Protein AF-A0A9P3LZ74-F1 (afdb_monomer_lite)

InterPro domains:
  IPR022214 Mitotic-spindle organizing protein 1 [PF12554] (23-69)
  IPR022214 Mitotic-spindle organizing protein 1 [PTHR28520] (12-75)

Secondary structure (DSSP, 8-state):
--HHHHHHHHHHHHHHHHHHHHHHHHHHHHHHHHHTT----HHHHHHHHHHHHTT--HHHHHHHHHHHHHHHHHHHH--

Foldseek 3Di:
DVVVVVVVVVVVVVVVVVVVVVVVVLVVVQVVCVVVVVVDDSVRVVVLVVCVVVVDDNVVVSVVVVVVVVVVVVVVVVD

Organism: NCBI:txid205924

pLDDT: mean 92.18, std 10.38, range [53.94, 98.5]

Sequence (79 aa):
MQDTARDSHQRKQQQQQQQQEARQAMDILTEMSSLLNTGLDRETLAVCVSLCESGVNPEALAAVIKELRRESSSTRTNA

Structure (mmCIF, N/CA/C/O backbone):
data_AF-A0A9P3LZ74-F1
#
_entry.id   AF-A0A9P3LZ74-F1
#
loop_
_atom_site.group_PDB
_atom_site.id
_atom_site.type_symbol
_atom_site.label_atom_id
_atom_site.label_alt_id
_atom_site.label_comp_id
_atom_site.label_asym_id
_atom_site.label_entity_id
_atom_site.label_seq_id
_atom_site.pdbx_PDB_ins_code
_atom_site.Cartn_x
_atom_site.Cartn_y
_atom_site.Cartn_z
_atom_site.occupancy
_atom_site.B_iso_or_equiv
_atom_site.auth_seq_id
_ato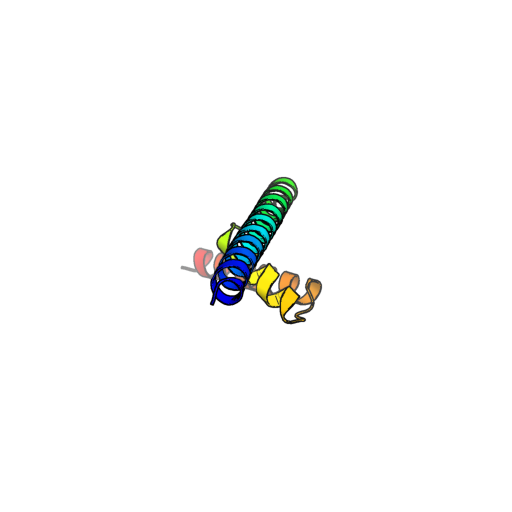m_site.auth_comp_id
_atom_site.auth_asym_id
_atom_site.auth_atom_id
_atom_site.pdbx_PDB_model_num
ATOM 1 N N . MET A 1 1 ? 26.150 -22.346 -27.555 1.00 61.72 1 MET A N 1
ATOM 2 C CA . MET A 1 1 ? 26.600 -22.065 -26.167 1.00 61.72 1 MET A CA 1
ATOM 3 C C . MET A 1 1 ? 26.622 -20.570 -25.823 1.00 61.72 1 MET A C 1
ATOM 5 O O . MET A 1 1 ? 26.530 -20.263 -24.645 1.00 61.72 1 MET A O 1
ATOM 9 N N . GLN A 1 2 ? 26.708 -19.638 -26.787 1.00 60.75 2 GLN A N 1
ATOM 10 C CA . GLN A 1 2 ? 26.693 -18.190 -26.495 1.00 60.75 2 GLN A CA 1
ATOM 11 C C . GLN A 1 2 ? 25.282 -17.620 -26.210 1.00 60.75 2 GLN A C 1
ATOM 13 O O . GLN A 1 2 ? 25.170 -16.631 -25.487 1.00 60.75 2 GLN A O 1
ATOM 18 N N . ASP A 1 3 ? 24.210 -18.267 -26.683 1.00 66.56 3 ASP A N 1
ATOM 19 C CA . ASP A 1 3 ? 22.833 -17.755 -26.540 1.00 66.56 3 ASP A CA 1
ATOM 20 C C . ASP A 1 3 ? 22.256 -17.892 -25.117 1.00 66.56 3 ASP A C 1
ATOM 22 O O . ASP A 1 3 ? 21.627 -16.971 -24.605 1.00 66.56 3 ASP A O 1
ATOM 26 N N . THR A 1 4 ? 22.571 -18.972 -24.395 1.00 73.56 4 THR A N 1
ATOM 27 C CA . THR A 1 4 ? 22.053 -19.219 -23.031 1.00 73.56 4 THR A CA 1
ATOM 28 C C . THR A 1 4 ? 22.557 -18.193 -22.000 1.00 73.56 4 THR A C 1
ATOM 30 O O . THR A 1 4 ? 21.874 -17.857 -21.028 1.00 73.56 4 THR A O 1
ATOM 33 N N . ALA A 1 5 ? 23.767 -17.664 -22.208 1.00 74.81 5 ALA A N 1
ATOM 34 C CA . ALA A 1 5 ? 24.355 -16.642 -21.344 1.00 74.81 5 ALA A CA 1
ATOM 35 C C . ALA A 1 5 ? 23.699 -15.262 -21.542 1.00 74.81 5 ALA A C 1
ATOM 37 O O . ALA A 1 5 ? 23.550 -14.517 -20.575 1.00 74.81 5 ALA A O 1
ATOM 38 N N . ARG A 1 6 ? 23.261 -14.933 -22.767 1.00 78.31 6 ARG A N 1
ATOM 39 C CA . ARG A 1 6 ? 22.530 -13.688 -23.0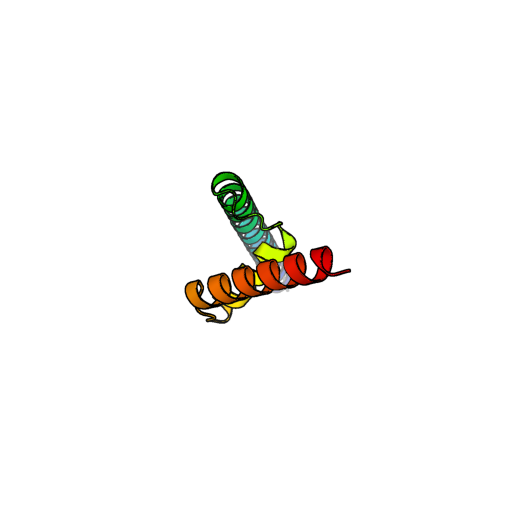56 1.00 78.31 6 ARG A CA 1
ATOM 40 C C . ARG A 1 6 ? 21.117 -13.719 -22.479 1.00 78.31 6 ARG A C 1
ATOM 42 O O . ARG A 1 6 ? 20.728 -12.768 -21.805 1.00 78.31 6 ARG A O 1
ATOM 49 N N . ASP A 1 7 ? 20.411 -14.837 -22.627 1.00 80.88 7 ASP A N 1
ATOM 50 C CA . ASP A 1 7 ? 19.049 -14.998 -22.101 1.00 80.88 7 ASP A CA 1
ATOM 51 C C . ASP A 1 7 ? 18.987 -14.874 -20.573 1.00 80.88 7 ASP A C 1
ATOM 53 O O . ASP A 1 7 ? 18.083 -14.245 -20.018 1.00 80.88 7 ASP A O 1
ATOM 57 N N . SER A 1 8 ? 19.969 -15.439 -19.865 1.00 84.31 8 SER A N 1
ATOM 58 C CA . SER A 1 8 ? 20.038 -15.330 -18.403 1.00 84.31 8 SER A CA 1
ATOM 59 C C . SER A 1 8 ? 20.340 -13.904 -17.925 1.00 84.31 8 SER A C 1
ATOM 61 O O . SER A 1 8 ? 19.780 -13.471 -16.916 1.00 84.31 8 SER A O 1
ATOM 63 N N . HIS A 1 9 ? 21.167 -13.148 -18.654 1.00 86.69 9 HIS A N 1
ATOM 64 C CA . HIS A 1 9 ? 21.440 -11.739 -18.354 1.00 86.69 9 HIS A CA 1
ATOM 65 C C . HIS A 1 9 ? 20.212 -10.856 -18.608 1.00 86.69 9 HIS A C 1
ATOM 67 O O . HIS A 1 9 ? 19.860 -10.036 -17.761 1.00 86.69 9 HIS A O 1
ATOM 73 N N . GLN A 1 10 ? 19.519 -11.084 -19.727 1.00 89.31 10 GLN A N 1
ATOM 74 C CA . GLN A 1 10 ? 18.289 -10.380 -20.089 1.00 89.31 10 GLN A CA 1
ATOM 75 C C . GLN A 1 10 ? 17.192 -10.588 -19.031 1.00 89.31 10 GLN A C 1
ATOM 77 O O . GLN A 1 10 ? 16.570 -9.625 -18.586 1.00 89.31 10 GLN A O 1
ATOM 82 N N . ARG A 1 11 ? 16.991 -11.831 -18.568 1.00 89.50 11 ARG A N 1
ATOM 83 C CA . ARG A 1 11 ? 16.006 -12.154 -17.519 1.00 89.50 11 ARG A CA 1
ATOM 84 C C . ARG A 1 11 ? 16.336 -11.495 -16.184 1.00 89.50 11 ARG A C 1
ATOM 86 O O . ARG A 1 11 ? 15.439 -10.976 -15.527 1.00 89.50 11 ARG A O 1
ATOM 93 N N . LYS A 1 12 ? 17.615 -11.480 -15.789 1.00 91.31 12 LYS A N 1
ATOM 94 C CA . LYS A 1 12 ? 18.054 -10.785 -14.568 1.00 91.31 12 LYS A CA 1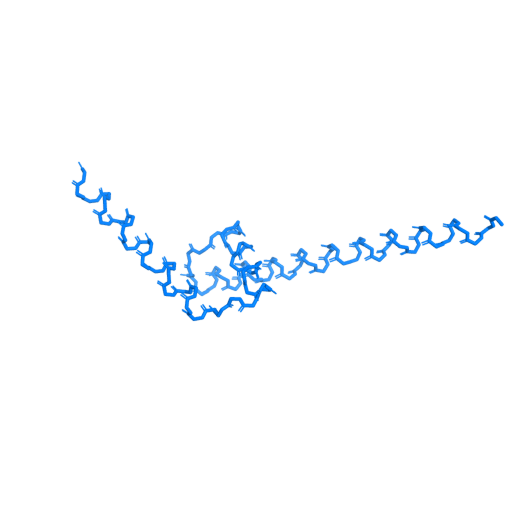
ATOM 95 C C . LYS A 1 12 ? 17.798 -9.282 -14.652 1.00 91.31 12 LYS A C 1
ATOM 97 O O . LYS A 1 12 ? 17.296 -8.715 -13.689 1.00 91.31 12 LYS A O 1
ATOM 102 N N . GLN A 1 13 ? 18.096 -8.657 -15.793 1.00 91.81 13 GLN A N 1
ATOM 103 C CA . GLN A 1 13 ? 17.821 -7.233 -16.005 1.00 91.81 13 GLN A CA 1
ATOM 104 C C . GLN A 1 13 ? 16.317 -6.931 -15.954 1.00 91.81 13 GLN A C 1
ATOM 106 O O . GLN A 1 13 ? 15.913 -5.999 -15.266 1.00 91.81 13 GLN A O 1
ATOM 111 N N . GLN A 1 14 ? 15.475 -7.753 -16.590 1.00 93.56 14 GLN A N 1
ATOM 112 C CA . GLN A 1 14 ? 14.016 -7.595 -16.509 1.00 93.56 14 GLN A CA 1
ATOM 113 C C . GLN A 1 14 ? 13.488 -7.743 -15.080 1.00 93.56 14 GLN A C 1
ATOM 115 O O . GLN A 1 14 ? 12.672 -6.937 -14.644 1.00 93.56 14 GLN A O 1
ATOM 120 N N . GLN A 1 15 ? 13.969 -8.735 -14.328 1.00 94.88 15 GLN A N 1
ATOM 121 C CA . GLN A 1 15 ? 13.541 -8.936 -12.945 1.00 94.88 15 GLN A CA 1
ATOM 122 C C . GLN A 1 15 ? 13.956 -7.766 -12.043 1.00 94.88 15 GLN A C 1
ATOM 124 O O . GLN A 1 15 ? 13.184 -7.349 -11.184 1.00 94.88 15 GLN A O 1
ATOM 129 N N . GLN A 1 16 ? 15.153 -7.208 -12.249 1.00 95.81 16 GLN A N 1
ATOM 130 C CA . GLN A 1 16 ? 15.609 -6.015 -11.530 1.00 95.81 16 GLN A CA 1
ATOM 131 C C . GLN A 1 16 ? 14.747 -4.794 -11.855 1.00 95.81 16 GLN A C 1
ATOM 133 O O . GLN A 1 16 ? 14.354 -4.079 -10.936 1.00 95.81 16 GLN A O 1
ATOM 138 N N . GLN A 1 17 ? 14.411 -4.591 -13.130 1.00 97.00 17 GLN A N 1
ATOM 139 C CA . GLN A 1 17 ? 13.544 -3.497 -13.564 1.00 97.00 17 GLN A CA 1
ATOM 140 C C . GLN A 1 17 ? 12.149 -3.606 -12.930 1.00 97.00 17 GLN A C 1
ATOM 142 O O . GLN A 1 17 ? 11.685 -2.658 -12.304 1.00 97.00 17 GLN A O 1
ATOM 147 N N . GLN A 1 18 ? 11.527 -4.789 -12.981 1.00 96.25 18 GLN A N 1
ATOM 148 C CA . GLN A 1 18 ? 10.224 -5.033 -12.347 1.00 96.25 18 GLN A CA 1
ATOM 149 C C . GLN A 1 18 ? 10.259 -4.785 -10.832 1.00 96.25 18 GLN A C 1
ATOM 151 O O . GLN A 1 18 ? 9.340 -4.195 -10.269 1.00 96.25 18 GLN A O 1
ATOM 156 N N . GLN A 1 19 ? 11.332 -5.205 -10.153 1.00 96.44 19 GLN A N 1
ATOM 157 C CA . GLN A 1 19 ? 11.497 -4.945 -8.721 1.00 96.44 19 GLN A CA 1
ATOM 158 C C . GLN A 1 19 ? 11.649 -3.454 -8.408 1.00 96.44 19 GLN A C 1
ATOM 160 O O . GLN A 1 19 ? 11.165 -3.002 -7.371 1.00 96.44 19 GLN A O 1
ATOM 165 N N . GLN A 1 20 ? 12.333 -2.694 -9.265 1.00 97.69 20 GLN A N 1
ATOM 166 C CA . GLN A 1 20 ? 12.461 -1.246 -9.105 1.00 97.69 20 GLN A CA 1
ATOM 167 C C . GLN A 1 20 ? 11.118 -0.544 -9.305 1.00 97.69 20 GLN A C 1
ATOM 169 O O . GLN A 1 20 ? 10.739 0.272 -8.468 1.00 97.69 20 GLN A O 1
ATOM 174 N N . GLU A 1 21 ? 10.368 -0.915 -10.341 1.00 97.75 21 GLU A N 1
ATOM 175 C CA . GLU A 1 21 ? 9.038 -0.365 -10.620 1.00 97.75 21 GLU A CA 1
ATOM 176 C C . GLU A 1 21 ? 8.058 -0.641 -9.475 1.00 97.75 21 GLU A C 1
ATOM 178 O O . GLU A 1 21 ? 7.391 0.276 -9.001 1.00 97.75 21 GLU A O 1
ATOM 183 N N . ALA A 1 22 ? 8.033 -1.873 -8.957 1.00 96.06 22 ALA A N 1
ATOM 184 C CA . ALA A 1 22 ? 7.191 -2.232 -7.818 1.00 96.06 22 ALA A CA 1
ATOM 185 C C . ALA A 1 22 ? 7.548 -1.430 -6.553 1.00 96.06 22 ALA A C 1
ATOM 187 O O . ALA A 1 22 ? 6.663 -0.990 -5.818 1.00 96.06 22 ALA A O 1
ATOM 188 N N . ARG A 1 23 ? 8.846 -1.199 -6.298 1.00 96.94 23 ARG A N 1
ATOM 189 C CA . ARG A 1 23 ? 9.290 -0.356 -5.176 1.00 96.94 23 ARG A CA 1
ATOM 190 C C . ARG A 1 23 ? 8.840 1.087 -5.354 1.00 96.94 23 ARG A C 1
ATOM 192 O O . ARG A 1 23 ? 8.270 1.642 -4.424 1.00 96.94 23 ARG A O 1
ATOM 199 N N . GLN A 1 24 ? 9.036 1.652 -6.541 1.00 98.25 24 GLN A N 1
ATOM 200 C CA . GLN A 1 24 ? 8.641 3.025 -6.838 1.00 98.25 24 GLN A CA 1
ATOM 201 C C . GLN A 1 24 ? 7.125 3.217 -6.709 1.00 98.25 24 GLN A C 1
ATOM 203 O O . GLN A 1 24 ? 6.683 4.192 -6.106 1.00 98.25 24 GLN A O 1
ATOM 208 N N . ALA A 1 25 ? 6.329 2.274 -7.218 1.00 97.75 25 ALA A N 1
ATOM 209 C CA . ALA A 1 25 ? 4.880 2.291 -7.050 1.00 97.75 25 ALA A CA 1
ATOM 210 C C . ALA A 1 25 ? 4.494 2.283 -5.564 1.00 97.75 25 ALA A C 1
ATOM 212 O O . ALA A 1 25 ? 3.688 3.103 -5.128 1.00 97.75 25 ALA A O 1
ATOM 213 N N . MET A 1 26 ? 5.118 1.411 -4.768 1.00 98.25 26 MET A N 1
ATOM 214 C CA . MET A 1 26 ? 4.860 1.338 -3.331 1.00 98.25 26 MET A CA 1
ATOM 215 C C . MET A 1 26 ? 5.262 2.620 -2.586 1.00 98.25 26 MET A C 1
ATOM 217 O O . MET A 1 26 ? 4.575 3.035 -1.650 1.00 98.25 26 MET A O 1
ATOM 221 N N . ASP A 1 27 ? 6.352 3.265 -2.993 1.00 98.31 27 ASP A N 1
ATOM 222 C CA . ASP A 1 27 ? 6.817 4.509 -2.378 1.00 98.31 27 ASP A CA 1
ATOM 223 C C . ASP A 1 27 ? 5.856 5.671 -2.687 1.00 98.31 27 ASP A C 1
ATOM 225 O O . ASP A 1 27 ? 5.465 6.392 -1.769 1.00 98.31 27 ASP A O 1
ATOM 229 N N . ILE A 1 28 ? 5.363 5.771 -3.928 1.00 98.50 28 ILE A N 1
ATOM 230 C CA . ILE A 1 28 ? 4.311 6.729 -4.315 1.00 98.50 28 ILE A CA 1
ATOM 231 C C . ILE A 1 28 ? 3.028 6.482 -3.512 1.00 98.50 28 ILE A C 1
ATOM 233 O O . ILE A 1 28 ? 2.448 7.416 -2.961 1.00 98.50 28 ILE A O 1
ATOM 237 N N . LEU A 1 29 ? 2.582 5.226 -3.398 1.00 98.31 29 LEU A N 1
ATOM 238 C CA . LEU A 1 29 ? 1.387 4.888 -2.617 1.00 98.31 29 LEU A CA 1
ATOM 239 C C . LEU A 1 29 ? 1.552 5.249 -1.134 1.00 98.31 29 LEU A C 1
ATOM 241 O O . LEU A 1 29 ? 0.605 5.719 -0.500 1.00 98.31 29 LEU A O 1
ATOM 245 N N . THR A 1 30 ? 2.751 5.062 -0.581 1.00 98.31 30 THR A N 1
ATOM 246 C CA . THR A 1 30 ? 3.066 5.436 0.805 1.00 98.31 30 THR A CA 1
ATOM 247 C C . THR A 1 30 ? 3.007 6.953 0.995 1.00 98.31 30 THR A C 1
ATOM 249 O O . THR A 1 30 ? 2.430 7.425 1.976 1.00 98.31 30 THR A O 1
ATOM 252 N N . GLU A 1 31 ? 3.530 7.728 0.043 1.00 98.38 31 GLU A N 1
ATOM 253 C CA . GLU A 1 31 ? 3.430 9.190 0.051 1.00 98.38 31 GLU A CA 1
ATOM 254 C C . GLU A 1 31 ? 1.969 9.653 -0.044 1.00 98.38 31 GLU A C 1
ATOM 256 O O . GLU A 1 31 ? 1.517 10.441 0.788 1.00 98.38 31 GLU A O 1
ATOM 261 N N . MET A 1 32 ? 1.188 9.093 -0.973 1.00 98.44 32 MET A N 1
ATOM 262 C CA . MET A 1 32 ? -0.249 9.371 -1.088 1.00 98.44 32 MET A CA 1
ATOM 263 C C . MET A 1 32 ? -0.998 9.069 0.217 1.00 98.44 32 MET A C 1
ATOM 265 O O . MET A 1 32 ? -1.820 9.869 0.662 1.00 98.44 32 MET A O 1
ATOM 269 N N . SER A 1 33 ? -0.699 7.933 0.854 1.00 98.00 33 SER A N 1
ATOM 270 C CA . SER A 1 33 ? -1.278 7.537 2.142 1.00 98.00 33 SER A CA 1
ATOM 271 C C . SER A 1 33 ? -0.981 8.554 3.250 1.00 98.00 33 SER A C 1
ATOM 273 O O . SER A 1 33 ? -1.871 8.887 4.040 1.00 98.00 33 SER A O 1
ATOM 275 N N . SER A 1 34 ? 0.251 9.071 3.285 1.00 97.75 34 SER A N 1
ATOM 276 C CA . SER A 1 34 ? 0.676 10.099 4.237 1.00 97.75 34 SER A CA 1
ATOM 277 C C . SER A 1 34 ? -0.036 11.429 3.986 1.00 97.75 34 SER A C 1
ATOM 279 O O . SER A 1 34 ? -0.601 11.998 4.919 1.00 97.75 34 SER A O 1
ATOM 281 N N . LEU A 1 35 ? -0.097 11.879 2.728 1.00 98.44 35 LEU A N 1
ATOM 282 C CA . LEU A 1 35 ? -0.776 13.119 2.336 1.00 98.44 35 LEU A CA 1
ATOM 283 C C . LEU A 1 35 ? -2.274 13.093 2.662 1.00 98.44 35 LEU A C 1
ATOM 285 O O . LEU A 1 35 ? -2.832 14.090 3.114 1.00 98.44 35 LEU A O 1
ATOM 289 N N . LEU A 1 36 ? -2.922 11.944 2.468 1.00 98.06 36 LEU A N 1
ATOM 290 C CA . LEU A 1 36 ? -4.337 11.739 2.793 1.00 98.06 36 LEU A CA 1
ATOM 291 C C . LEU A 1 36 ? -4.578 11.396 4.268 1.00 98.06 36 LEU A C 1
ATOM 293 O O . LEU A 1 36 ? -5.724 11.192 4.669 1.00 98.06 36 LEU A O 1
ATOM 297 N N . ASN A 1 37 ? -3.515 11.318 5.071 1.00 96.88 37 ASN A N 1
ATOM 298 C CA . ASN A 1 37 ? -3.555 10.993 6.490 1.00 96.88 37 ASN A CA 1
ATOM 299 C C . ASN A 1 37 ? -4.389 9.732 6.800 1.00 96.88 37 ASN A C 1
ATOM 301 O O . ASN A 1 37 ? -5.178 9.699 7.745 1.00 96.88 37 ASN A O 1
ATOM 305 N N . THR A 1 38 ? -4.229 8.671 5.999 1.00 96.94 38 THR A N 1
ATOM 306 C CA . THR A 1 38 ? -4.989 7.418 6.195 1.00 96.94 38 THR A CA 1
ATOM 307 C C . THR A 1 38 ? -4.572 6.676 7.475 1.00 96.94 38 THR A C 1
ATOM 309 O O . THR A 1 38 ? -5.284 5.796 7.974 1.00 96.94 38 THR A O 1
ATOM 312 N N . GLY A 1 39 ? -3.396 7.019 8.011 1.00 95.31 39 GLY A N 1
ATOM 313 C CA . GLY A 1 39 ? -2.780 6.366 9.160 1.00 95.31 39 GLY A CA 1
ATOM 314 C C . GLY A 1 39 ? -2.326 4.935 8.871 1.00 95.31 39 GLY A C 1
ATOM 315 O O . GLY A 1 39 ? -2.253 4.139 9.801 1.00 95.31 39 GLY A O 1
ATOM 316 N N . LEU A 1 40 ? -2.127 4.555 7.605 1.00 96.81 40 LEU A N 1
ATOM 317 C CA . LEU A 1 40 ? -1.535 3.270 7.223 1.00 96.81 40 LEU A CA 1
ATOM 318 C C . LEU A 1 40 ? -0.017 3.425 7.104 1.00 96.81 40 LEU A C 1
ATOM 320 O O . LEU A 1 40 ? 0.458 4.274 6.347 1.00 96.81 40 LEU A O 1
ATOM 324 N N . ASP A 1 41 ? 0.728 2.596 7.832 1.00 96.00 41 ASP A N 1
ATOM 325 C CA . ASP A 1 41 ? 2.167 2.448 7.622 1.00 96.00 41 ASP A CA 1
ATOM 326 C C . ASP A 1 41 ? 2.465 1.639 6.347 1.00 96.00 41 ASP A C 1
ATOM 328 O O . ASP A 1 41 ? 1.576 1.058 5.717 1.00 96.00 41 ASP A O 1
ATOM 332 N N . ARG A 1 42 ? 3.740 1.624 5.944 1.00 96.62 42 ARG A N 1
ATOM 333 C CA . ARG A 1 42 ? 4.184 0.982 4.700 1.00 96.62 42 ARG A CA 1
ATOM 334 C C . ARG A 1 42 ? 3.869 -0.514 4.668 1.00 96.62 42 ARG A C 1
ATOM 336 O O . ARG A 1 42 ? 3.541 -1.039 3.608 1.00 96.62 42 ARG A O 1
ATOM 343 N N . GLU A 1 43 ? 3.976 -1.198 5.802 1.00 97.31 43 GLU A N 1
ATOM 344 C CA . GLU A 1 43 ? 3.716 -2.635 5.897 1.00 97.31 43 GLU A CA 1
ATOM 345 C C . GLU A 1 43 ? 2.221 -2.932 5.730 1.00 97.31 43 GLU A C 1
ATOM 347 O O . GLU A 1 43 ? 1.833 -3.720 4.868 1.00 97.31 43 GLU A O 1
ATOM 352 N N . THR A 1 44 ? 1.368 -2.220 6.465 1.00 96.56 44 THR A N 1
ATOM 353 C CA . THR A 1 44 ? -0.090 -2.358 6.387 1.00 96.56 44 THR A CA 1
ATOM 354 C C . THR A 1 44 ? -0.606 -1.993 4.998 1.00 96.56 44 THR A C 1
ATOM 356 O O . THR A 1 44 ? -1.472 -2.678 4.450 1.00 96.56 44 THR A O 1
ATOM 359 N N . LEU A 1 45 ? -0.066 -0.931 4.396 1.00 97.88 45 LEU A N 1
ATOM 360 C CA . LEU A 1 45 ? -0.423 -0.530 3.040 1.00 97.88 45 LEU A CA 1
ATOM 361 C C . LEU A 1 45 ? -0.035 -1.607 2.016 1.00 97.88 45 LEU A C 1
ATOM 363 O O . LEU A 1 45 ? -0.837 -1.907 1.136 1.00 97.88 45 LEU A O 1
ATOM 367 N N . ALA A 1 46 ? 1.135 -2.242 2.154 1.00 97.88 46 ALA A N 1
ATOM 368 C CA . ALA A 1 46 ? 1.558 -3.331 1.270 1.00 97.88 46 ALA A CA 1
ATOM 369 C C . ALA A 1 46 ? 0.628 -4.552 1.365 1.00 97.88 46 ALA A C 1
ATOM 371 O O . ALA A 1 46 ? 0.301 -5.168 0.346 1.00 97.88 46 ALA A O 1
ATOM 372 N N . VAL A 1 47 ? 0.139 -4.869 2.569 1.00 97.94 47 VAL A N 1
ATOM 373 C CA . VAL A 1 47 ? -0.894 -5.898 2.760 1.00 97.94 47 VAL A CA 1
ATOM 374 C C . VAL A 1 47 ? -2.190 -5.499 2.051 1.00 97.94 47 VAL A C 1
ATOM 376 O O . VAL A 1 47 ? -2.762 -6.314 1.331 1.00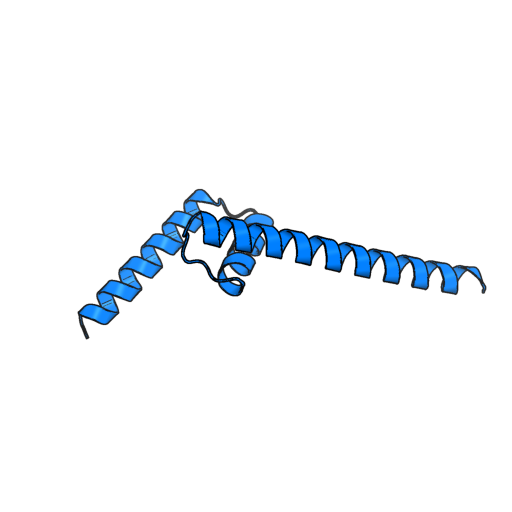 97.94 47 VAL A O 1
ATOM 379 N N . CYS A 1 48 ? -2.632 -4.245 2.186 1.00 98.06 48 CYS A N 1
ATOM 380 C CA . CYS A 1 48 ? -3.836 -3.762 1.504 1.00 98.06 48 CYS A CA 1
ATOM 381 C C . CYS A 1 48 ? -3.712 -3.861 -0.022 1.00 98.06 48 CYS A C 1
ATOM 383 O O . CYS A 1 48 ? -4.641 -4.324 -0.678 1.00 98.06 48 CYS A O 1
ATOM 385 N N . VAL A 1 49 ? -2.557 -3.482 -0.578 1.00 97.62 49 VAL A N 1
ATOM 386 C CA . VAL A 1 49 ? -2.265 -3.620 -2.013 1.00 97.62 49 VAL A CA 1
ATOM 387 C C . VAL A 1 49 ? -2.339 -5.085 -2.436 1.00 97.62 49 VAL A C 1
ATOM 389 O O . VAL A 1 49 ? -3.061 -5.394 -3.377 1.00 97.62 49 VAL A O 1
ATOM 392 N N . SER A 1 50 ? -1.704 -5.996 -1.693 1.00 98.00 50 SER A N 1
ATOM 393 C CA . SER A 1 50 ? -1.717 -7.437 -2.000 1.00 98.00 50 SER A CA 1
ATOM 394 C C . SER A 1 50 ? -3.136 -8.028 -1.989 1.00 98.00 50 SER A C 1
ATOM 396 O O . SER A 1 50 ? -3.478 -8.880 -2.813 1.00 98.00 50 SER A O 1
ATOM 398 N N . LEU A 1 51 ? -3.990 -7.570 -1.067 1.00 98.06 51 LEU A N 1
ATOM 399 C CA . LEU A 1 51 ? -5.399 -7.967 -1.011 1.00 98.06 51 LEU A CA 1
ATOM 400 C C . LEU A 1 51 ? -6.179 -7.432 -2.219 1.00 98.06 51 LEU A C 1
ATOM 402 O O . LEU A 1 51 ? -6.921 -8.189 -2.846 1.00 98.06 51 LEU A O 1
ATOM 406 N N . CYS A 1 52 ? -5.986 -6.163 -2.582 1.00 97.69 52 CYS A N 1
ATOM 407 C CA . CYS A 1 52 ? -6.602 -5.573 -3.771 1.00 97.69 52 CYS A CA 1
ATOM 408 C C . CYS A 1 52 ? -6.148 -6.277 -5.063 1.00 97.69 52 CYS A C 1
ATOM 410 O O . CYS A 1 52 ? -6.979 -6.581 -5.915 1.00 97.69 52 CYS A O 1
ATOM 412 N N . GLU A 1 53 ? -4.860 -6.607 -5.190 1.00 97.12 53 GLU A N 1
ATOM 413 C CA . GLU A 1 53 ? -4.310 -7.392 -6.308 1.00 97.12 53 GLU A CA 1
ATOM 414 C C . GLU A 1 53 ? -4.896 -8.811 -6.372 1.00 97.12 53 GLU A C 1
ATOM 416 O O . GLU A 1 53 ? -5.048 -9.375 -7.454 1.00 97.12 53 GLU A O 1
ATOM 421 N N . SER A 1 54 ? -5.298 -9.366 -5.223 1.00 98.12 54 SER A N 1
ATOM 422 C CA . SER A 1 54 ? -6.009 -10.649 -5.125 1.00 98.12 54 SER A CA 1
ATOM 423 C C . SER A 1 54 ? -7.513 -10.543 -5.433 1.00 98.12 54 SER A C 1
ATOM 425 O O . SER A 1 54 ? -8.230 -11.539 -5.345 1.00 98.12 54 SER A O 1
ATOM 427 N N . GLY A 1 55 ? -8.010 -9.353 -5.791 1.00 97.88 55 GLY A N 1
ATOM 428 C CA . GLY A 1 55 ? -9.407 -9.109 -6.158 1.00 97.88 55 GLY A CA 1
ATOM 429 C C . GLY A 1 55 ? -10.324 -8.726 -4.994 1.00 97.88 55 GLY A C 1
ATOM 430 O O . GLY A 1 55 ? -11.544 -8.710 -5.161 1.00 97.88 55 GLY A O 1
ATOM 431 N N . VAL A 1 56 ? -9.776 -8.414 -3.815 1.00 98.38 56 VAL A N 1
ATOM 432 C CA . VAL A 1 56 ? -10.575 -7.898 -2.696 1.00 98.38 56 VAL A CA 1
ATOM 433 C C . VAL A 1 56 ? -11.094 -6.500 -3.032 1.00 98.38 56 VAL A C 1
ATOM 435 O O . VAL A 1 56 ? -10.359 -5.643 -3.516 1.00 98.38 56 VAL A O 1
ATOM 438 N N . ASN A 1 57 ? -12.374 -6.257 -2.743 1.00 97.88 57 ASN A N 1
ATOM 439 C CA . ASN A 1 57 ? -12.986 -4.948 -2.930 1.00 97.88 57 ASN A CA 1
ATOM 440 C C . ASN A 1 57 ? -12.381 -3.909 -1.948 1.00 97.88 57 ASN A C 1
ATOM 442 O O . ASN A 1 57 ? -12.415 -4.137 -0.731 1.00 97.88 57 ASN A O 1
ATOM 446 N N . PRO A 1 58 ? -11.853 -2.770 -2.437 1.00 97.56 58 PRO A N 1
ATOM 447 C CA . PRO A 1 58 ? -11.163 -1.793 -1.595 1.00 97.56 58 PRO A CA 1
ATOM 448 C C . PRO A 1 58 ? -12.101 -1.071 -0.619 1.00 97.56 58 PRO A C 1
ATOM 450 O O . PRO A 1 58 ? -11.687 -0.755 0.499 1.00 97.56 58 PRO A O 1
ATOM 453 N N . GLU A 1 59 ? -13.368 -0.841 -0.980 1.00 98.12 59 GLU A N 1
ATOM 454 C CA . GLU A 1 59 ? -14.347 -0.216 -0.084 1.00 98.12 59 GLU A CA 1
ATOM 455 C C . GLU A 1 59 ? -14.671 -1.114 1.120 1.00 98.12 59 GLU A C 1
ATOM 457 O O . GLU A 1 59 ? -14.692 -0.648 2.263 1.00 98.12 59 GLU A O 1
ATOM 462 N N . ALA A 1 60 ? -14.868 -2.412 0.881 1.00 98.00 60 ALA A N 1
ATOM 463 C CA . ALA A 1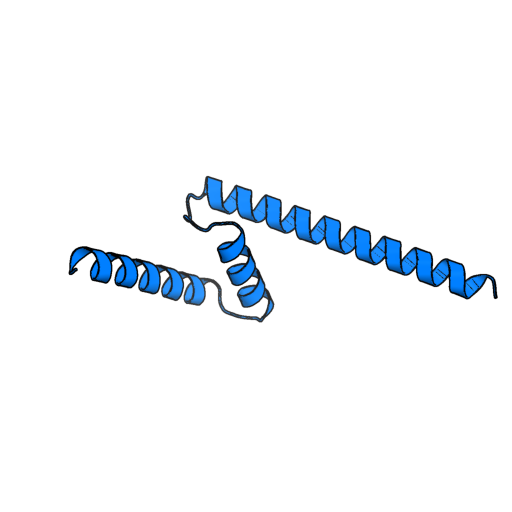 60 ? -15.097 -3.412 1.916 1.00 98.00 60 ALA A CA 1
ATOM 464 C C . ALA A 1 60 ? -13.865 -3.570 2.818 1.00 98.00 60 ALA A C 1
ATOM 466 O O . ALA A 1 60 ? -13.996 -3.588 4.042 1.00 98.00 60 ALA A O 1
ATOM 467 N N . LEU A 1 61 ? -12.663 -3.608 2.234 1.00 97.88 61 LEU A N 1
ATOM 468 C CA . LEU A 1 61 ? -11.413 -3.651 2.994 1.00 97.88 61 LEU A CA 1
ATOM 469 C C . LEU A 1 61 ? -11.267 -2.426 3.909 1.00 97.88 61 LEU A C 1
ATOM 471 O O . LEU A 1 61 ? -10.945 -2.564 5.090 1.00 97.88 61 LEU A O 1
ATOM 475 N N . ALA A 1 62 ? -11.570 -1.229 3.401 1.00 97.56 62 ALA A N 1
ATOM 476 C CA . ALA A 1 62 ? -11.544 -0.009 4.199 1.00 97.56 62 ALA A CA 1
ATOM 477 C C . ALA A 1 62 ? -12.554 -0.045 5.360 1.00 97.56 62 ALA A C 1
ATOM 479 O O . ALA A 1 62 ? -12.247 0.445 6.449 1.00 97.56 62 ALA A O 1
ATOM 480 N N . ALA A 1 63 ? -13.742 -0.625 5.155 1.00 98.00 63 ALA A N 1
ATOM 481 C CA . ALA A 1 63 ? -14.727 -0.812 6.219 1.00 98.00 63 ALA A CA 1
ATOM 482 C C . ALA A 1 63 ? -14.195 -1.734 7.330 1.00 98.00 63 ALA A C 1
ATOM 484 O O . ALA A 1 63 ? -14.269 -1.372 8.504 1.00 98.00 63 ALA A O 1
ATOM 485 N N . VAL A 1 64 ? -13.578 -2.862 6.964 1.00 97.56 64 VAL A N 1
ATOM 486 C CA . VAL A 1 64 ? -12.962 -3.800 7.920 1.00 97.56 64 VAL A CA 1
ATOM 487 C C . VAL A 1 64 ? -11.834 -3.133 8.712 1.00 97.56 64 VAL A C 1
ATOM 489 O O . VAL A 1 64 ? -11.800 -3.235 9.936 1.00 97.56 64 VAL A O 1
ATOM 492 N N . ILE A 1 65 ? -10.938 -2.391 8.051 1.00 96.38 65 ILE A N 1
ATOM 493 C CA . ILE A 1 65 ? -9.835 -1.680 8.724 1.00 96.38 65 ILE A CA 1
ATOM 494 C C . ILE A 1 65 ? -10.368 -0.674 9.752 1.00 96.38 65 ILE A C 1
ATOM 496 O O . ILE A 1 65 ? -9.832 -0.569 10.858 1.00 96.38 65 ILE A O 1
ATOM 500 N N . LYS A 1 66 ? -11.421 0.076 9.404 1.00 96.19 66 LYS A N 1
ATOM 501 C CA . LYS A 1 66 ? -12.050 1.036 10.323 1.00 96.19 66 LYS A CA 1
ATOM 502 C C . LYS A 1 66 ? -12.653 0.337 11.538 1.00 96.19 66 LYS A C 1
ATOM 504 O O . LYS A 1 66 ? -12.470 0.827 12.651 1.00 96.19 66 LYS A O 1
ATOM 509 N N . GLU A 1 67 ? -13.320 -0.796 11.334 1.00 97.31 67 GLU A N 1
ATOM 510 C CA . GLU A 1 67 ? -13.911 -1.575 12.422 1.00 97.31 67 GLU A CA 1
ATOM 511 C C . GLU A 1 67 ? -12.839 -2.109 13.380 1.00 97.31 67 GLU A C 1
ATOM 513 O O . GLU A 1 67 ? -12.889 -1.828 14.574 1.00 97.31 67 GLU A O 1
ATOM 518 N N . LEU A 1 68 ? -11.789 -2.750 12.857 1.00 95.75 68 LEU A N 1
ATOM 519 C CA . LEU A 1 68 ? -10.694 -3.282 13.678 1.00 95.75 68 LEU A CA 1
ATOM 520 C C . LEU A 1 68 ? -9.991 -2.191 14.500 1.00 95.75 68 LEU A C 1
ATOM 522 O O . LEU A 1 68 ? -9.637 -2.406 15.662 1.00 95.75 68 LEU A O 1
ATOM 526 N N . ARG A 1 69 ? -9.799 -0.997 13.921 1.00 94.56 69 ARG A N 1
ATOM 527 C CA . ARG A 1 69 ? -9.234 0.159 14.640 1.00 94.56 69 ARG A CA 1
ATOM 528 C C . ARG A 1 69 ? -10.158 0.637 15.757 1.00 94.56 69 ARG A C 1
ATOM 530 O O . ARG A 1 69 ? -9.670 0.950 16.845 1.00 94.56 69 ARG A O 1
ATOM 537 N N . ARG A 1 70 ? -11.470 0.676 15.503 1.00 94.94 70 ARG A N 1
ATOM 538 C CA . ARG A 1 70 ? -12.484 1.036 16.501 1.00 94.94 70 ARG A CA 1
ATOM 539 C C . ARG A 1 70 ? -12.448 0.060 17.671 1.00 94.94 70 ARG A C 1
ATOM 541 O O . ARG A 1 70 ? -12.232 0.501 18.797 1.00 94.94 70 ARG A O 1
ATOM 548 N N . GLU A 1 71 ? -12.551 -1.238 17.409 1.00 95.00 71 GLU A N 1
ATOM 549 C CA . GLU A 1 71 ? -12.507 -2.278 18.444 1.00 95.00 71 GLU A CA 1
ATOM 550 C C . GLU A 1 71 ? -11.208 -2.219 19.257 1.00 95.00 71 GLU A C 1
ATOM 552 O O . GLU A 1 71 ? -11.246 -2.161 20.485 1.00 95.00 71 GLU A O 1
ATOM 557 N N . SER A 1 72 ? -10.059 -2.106 18.581 1.00 92.12 72 SER A N 1
ATOM 558 C CA . SER A 1 72 ? -8.743 -1.994 19.228 1.00 92.12 72 SER A CA 1
ATOM 559 C C . SER A 1 72 ? -8.637 -0.792 20.168 1.00 92.12 72 SER A C 1
ATOM 561 O O . SER A 1 72 ? -7.948 -0.860 21.188 1.00 92.12 72 SER A O 1
ATOM 563 N N . SER A 1 73 ? -9.281 0.326 19.817 1.00 89.44 73 SER A N 1
ATOM 564 C CA . SER A 1 73 ? -9.334 1.515 20.670 1.00 89.44 73 SER A CA 1
ATOM 565 C C . SER A 1 73 ? -10.262 1.307 21.869 1.00 89.44 73 SER A C 1
ATOM 567 O O . SER A 1 73 ? -9.860 1.587 22.996 1.00 89.44 73 SER A O 1
ATOM 569 N N . SER A 1 74 ? -11.445 0.719 21.659 1.00 86.69 74 SER A N 1
ATOM 570 C CA . SER A 1 74 ? -12.421 0.442 22.717 1.00 86.69 74 SER A CA 1
ATOM 571 C C . SER A 1 74 ? -11.896 -0.550 23.754 1.00 86.69 74 SER A C 1
ATOM 573 O O . SER A 1 74 ? -12.050 -0.320 24.951 1.00 86.69 74 SER A O 1
ATOM 575 N N . THR A 1 75 ? -11.218 -1.620 23.329 1.00 82.81 75 THR A N 1
ATOM 576 C CA . THR A 1 7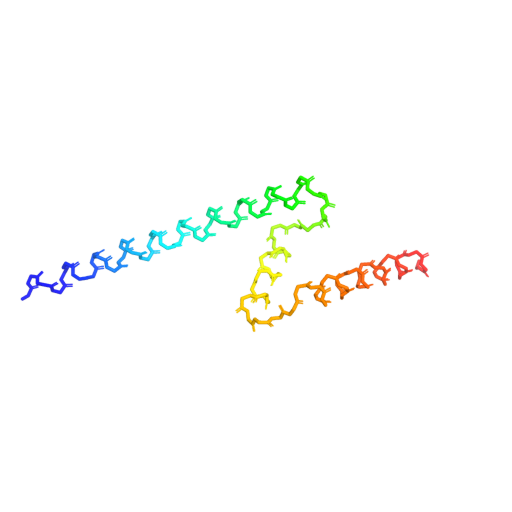5 ? -10.595 -2.581 24.252 1.00 82.81 75 THR A CA 1
ATOM 577 C C . THR A 1 75 ? -9.515 -1.925 25.110 1.00 82.81 75 THR A C 1
ATOM 579 O O . THR A 1 75 ? -9.376 -2.263 26.279 1.00 82.81 75 THR A O 1
ATOM 582 N N . ARG A 1 76 ? -8.771 -0.959 24.559 1.00 77.94 76 ARG A N 1
ATOM 583 C CA . ARG A 1 76 ? -7.690 -0.265 25.272 1.00 77.94 76 ARG A CA 1
ATOM 584 C C . ARG A 1 76 ? -8.198 0.756 26.294 1.00 77.94 76 ARG A C 1
ATOM 586 O O . ARG A 1 76 ? -7.472 1.072 27.222 1.00 77.94 76 ARG A O 1
ATOM 593 N N . THR A 1 77 ? -9.407 1.284 26.109 1.00 71.69 77 THR A N 1
ATOM 594 C CA . THR A 1 77 ? -10.056 2.220 27.047 1.00 71.69 77 THR A CA 1
ATOM 595 C C . THR A 1 77 ? -10.799 1.505 28.180 1.00 71.69 77 THR A C 1
ATOM 597 O O . THR A 1 77 ? -11.003 2.096 29.235 1.00 71.69 77 THR A O 1
ATOM 600 N N . ASN A 1 78 ? -11.195 0.246 27.976 1.00 58.94 78 ASN A N 1
ATOM 601 C CA . ASN A 1 78 ? -11.935 -0.558 28.956 1.00 58.94 78 ASN A CA 1
ATOM 602 C C . ASN A 1 78 ? -11.039 -1.455 29.836 1.00 58.94 78 ASN A C 1
ATOM 604 O O . ASN A 1 78 ? -11.572 -2.239 30.624 1.00 58.94 78 ASN A O 1
ATOM 608 N N . ALA A 1 79 ? -9.715 -1.376 29.674 1.00 53.94 79 ALA A N 1
ATOM 609 C CA . ALA A 1 79 ? -8.706 -2.058 30.487 1.00 53.94 79 ALA A CA 1
ATOM 610 C C . ALA A 1 79 ? -8.006 -1.049 31.404 1.00 53.94 79 ALA A C 1
ATOM 612 O O . ALA A 1 79 ? -7.731 -1.418 32.566 1.00 53.94 79 ALA A O 1
#

Radius of gyration: 19.42 Å; chains: 1; bounding box: 42×35×57 Å